Protein AF-A0A6P5G512-F1 (afdb_monomer)

Organism: Ananas comosus (NCBI:txid4615)

pLDDT: mean 81.53, std 8.32, range [58.62, 90.44]

Mean predicted aligned error: 6.27 Å

Foldseek 3Di:
DQVVVCVVCVVVPDFDWDWFWKADPPRAIEIEIDTPPDDDDQVVVCVVVVVPTRIGGDDQVCCCQQQVDGPPPDDPCSCVDVSNVVVCVVPNRYYYD

Radius of gyration: 14.02 Å; Cα contacts (8 Å, |Δi|>4): 143; chains: 1; bounding box: 35×25×33 Å

Sequence (97 aa):
MVEAQANYVGHLGGALSKNLLLKGKKNRFYIVSALAGTKVDLKILSQRLGLGCEWLQAPEEALQEVLQVPLGCVSPFAVINESARIANRENNLCKCI

Structure (mmCIF, N/CA/C/O backbone):
data_AF-A0A6P5G512-F1
#
_entry.id   AF-A0A6P5G512-F1
#
loop_
_atom_site.group_PDB
_atom_site.id
_atom_site.type_symbol
_atom_site.label_atom_id
_atom_site.label_alt_id
_atom_site.label_comp_id
_atom_site.label_asym_id
_atom_site.label_entity_id
_atom_site.label_seq_id
_atom_site.pdbx_PDB_ins_code
_atom_site.Cartn_x
_atom_site.Cartn_y
_atom_site.Cartn_z
_atom_site.occupancy
_atom_site.B_iso_or_equiv
_atom_site.auth_seq_id
_atom_site.auth_comp_id
_atom_site.auth_asym_id
_atom_site.auth_atom_id
_atom_site.pdbx_PDB_model_num
ATOM 1 N N . MET A 1 1 ? 15.396 1.688 -4.513 1.00 60.44 1 MET A N 1
ATOM 2 C CA . MET A 1 1 ? 14.848 0.319 -4.372 1.00 60.44 1 MET A CA 1
ATOM 3 C C . MET A 1 1 ? 14.483 -0.283 -5.727 1.00 60.44 1 MET A C 1
ATOM 5 O O . MET A 1 1 ? 15.130 -1.238 -6.129 1.00 60.44 1 MET A O 1
ATOM 9 N N . VAL A 1 2 ? 13.537 0.304 -6.467 1.00 67.62 2 VAL A N 1
ATOM 10 C CA . VAL A 1 2 ? 13.101 -0.220 -7.778 1.00 67.62 2 VAL A CA 1
ATOM 11 C C . VAL A 1 2 ? 14.226 -0.237 -8.824 1.00 67.62 2 VAL A C 1
ATOM 13 O O . VAL A 1 2 ? 14.403 -1.239 -9.507 1.00 67.62 2 VAL A O 1
ATOM 16 N N . GLU A 1 3 ? 15.036 0.822 -8.909 1.00 67.31 3 GLU A N 1
ATOM 17 C CA . GLU A 1 3 ? 16.164 0.886 -9.858 1.00 67.31 3 GLU A CA 1
ATOM 18 C C . GLU A 1 3 ? 17.265 -0.134 -9.543 1.00 67.31 3 GLU A C 1
ATOM 20 O O . GLU A 1 3 ? 17.791 -0.784 -10.440 1.00 67.31 3 GLU A O 1
ATOM 25 N N . ALA A 1 4 ? 17.558 -0.344 -8.255 1.00 73.44 4 ALA A N 1
ATOM 26 C CA . ALA A 1 4 ? 18.510 -1.364 -7.833 1.00 73.44 4 ALA A CA 1
ATOM 27 C C . ALA A 1 4 ? 18.018 -2.767 -8.217 1.00 73.44 4 ALA A C 1
ATOM 29 O O . ALA A 1 4 ? 18.794 -3.548 -8.752 1.00 73.44 4 ALA A O 1
ATOM 30 N N . GLN A 1 5 ? 16.728 -3.073 -8.018 1.00 73.44 5 GLN A N 1
ATOM 31 C CA . GLN A 1 5 ? 16.147 -4.350 -8.448 1.00 73.44 5 GLN A CA 1
ATOM 32 C C . GLN A 1 5 ? 16.173 -4.522 -9.970 1.00 73.44 5 GLN A C 1
ATOM 34 O O . GLN A 1 5 ? 16.465 -5.620 -10.433 1.00 73.44 5 GLN A O 1
ATOM 39 N N . ALA A 1 6 ? 15.931 -3.464 -1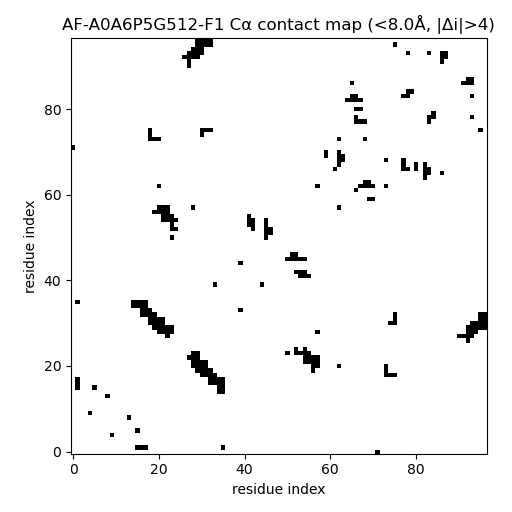0.750 1.00 78.19 6 ALA A N 1
ATOM 40 C CA . ALA A 1 6 ? 15.976 -3.523 -12.214 1.00 78.19 6 ALA A CA 1
ATOM 41 C C . ALA A 1 6 ? 17.313 -4.047 -12.749 1.00 78.19 6 ALA A C 1
ATOM 43 O O . ALA A 1 6 ? 17.313 -4.857 -13.673 1.00 78.19 6 ALA A O 1
ATOM 44 N N . ASN A 1 7 ? 18.427 -3.690 -12.108 1.00 81.31 7 ASN A N 1
ATOM 45 C CA . ASN A 1 7 ? 19.748 -4.198 -12.483 1.00 81.31 7 ASN A CA 1
ATOM 46 C C . ASN A 1 7 ? 19.894 -5.714 -12.274 1.00 81.31 7 ASN A C 1
ATOM 48 O O . ASN A 1 7 ? 20.601 -6.370 -13.033 1.00 81.31 7 ASN A O 1
ATOM 52 N N . TYR A 1 8 ? 19.215 -6.283 -11.274 1.00 79.12 8 TYR A N 1
ATOM 53 C CA . TYR A 1 8 ? 19.312 -7.711 -10.955 1.00 79.12 8 TYR A CA 1
ATOM 54 C C . TYR A 1 8 ? 18.275 -8.565 -11.675 1.00 79.12 8 TYR A C 1
ATOM 56 O O . TYR A 1 8 ? 18.571 -9.708 -12.001 1.00 79.12 8 TYR A O 1
ATOM 64 N N . VAL A 1 9 ? 17.071 -8.046 -11.932 1.00 80.81 9 VAL A N 1
ATOM 65 C CA . VAL A 1 9 ? 15.960 -8.849 -12.477 1.00 80.81 9 VAL A CA 1
ATOM 66 C C . VAL A 1 9 ? 15.496 -8.422 -13.866 1.00 80.81 9 VAL A C 1
ATOM 68 O O . VAL A 1 9 ? 14.625 -9.074 -14.435 1.00 80.81 9 VAL A O 1
ATOM 71 N N . GLY A 1 10 ? 16.086 -7.374 -14.452 1.00 76.75 10 GLY A N 1
ATOM 72 C CA . GLY A 1 10 ? 15.707 -6.879 -15.780 1.00 76.75 10 GLY A CA 1
ATOM 73 C C . GLY A 1 10 ? 15.858 -7.916 -16.900 1.00 76.75 10 GLY A C 1
ATOM 74 O O . GLY A 1 10 ? 15.140 -7.860 -17.892 1.00 76.75 10 GLY A O 1
ATOM 75 N N . HIS A 1 11 ? 16.733 -8.909 -16.717 1.00 82.12 11 HIS A N 1
ATOM 76 C CA . HIS A 1 11 ? 16.949 -10.003 -17.666 1.00 82.12 11 HIS A CA 1
ATOM 77 C C . HIS A 1 11 ? 15.878 -11.108 -17.604 1.00 82.12 11 HIS A C 1
ATOM 79 O O . HIS A 1 11 ? 15.797 -11.924 -18.516 1.00 82.12 11 HIS A O 1
ATOM 85 N N . LEU A 1 12 ? 15.049 -11.149 -16.553 1.00 81.75 12 LEU A N 1
ATOM 86 C CA . LEU A 1 12 ? 14.052 -12.209 -16.343 1.00 81.75 12 LEU A CA 1
ATOM 87 C C . LEU A 1 12 ? 12.771 -12.010 -17.173 1.00 81.75 12 LEU A C 1
ATOM 89 O O . LEU A 1 12 ? 11.841 -12.803 -17.058 1.00 81.75 12 LEU A O 1
ATOM 93 N N . GLY A 1 13 ? 12.685 -10.940 -17.976 1.00 77.56 13 GLY A N 1
ATOM 94 C CA . GLY A 1 13 ? 11.513 -10.625 -18.807 1.00 77.56 13 GLY A CA 1
ATOM 95 C C . GLY A 1 13 ? 10.235 -10.296 -18.017 1.00 77.56 13 GLY A C 1
ATOM 96 O O . GLY A 1 13 ? 9.177 -10.110 -18.613 1.00 77.56 13 GLY A O 1
ATOM 97 N N . GLY A 1 14 ? 10.320 -10.232 -16.684 1.00 80.38 14 GLY A N 1
ATOM 98 C CA . GLY A 1 14 ? 9.212 -9.932 -15.782 1.00 80.38 14 GLY A CA 1
ATOM 99 C C . GLY A 1 14 ? 9.017 -8.435 -15.546 1.00 80.38 14 GLY A C 1
ATOM 100 O O . GLY A 1 14 ? 9.933 -7.627 -15.702 1.00 80.38 14 GLY A O 1
ATOM 101 N N . ALA A 1 15 ? 7.809 -8.059 -15.126 1.00 83.19 15 ALA A N 1
ATOM 102 C CA . ALA A 1 15 ? 7.485 -6.679 -14.796 1.00 83.19 15 ALA A CA 1
ATOM 103 C C . ALA A 1 15 ? 7.794 -6.378 -13.321 1.00 83.19 15 ALA A C 1
ATOM 105 O O . ALA A 1 15 ? 7.338 -7.081 -12.420 1.00 83.19 15 ALA A O 1
ATOM 106 N N . LEU A 1 16 ? 8.542 -5.304 -13.069 1.00 85.75 16 LEU A N 1
ATOM 107 C CA . LEU A 1 16 ? 8.776 -4.811 -11.716 1.00 85.75 16 LEU A CA 1
ATOM 108 C C . LEU A 1 16 ? 7.563 -4.045 -11.204 1.00 85.75 16 LEU A C 1
ATOM 110 O O . LEU A 1 16 ? 7.098 -3.105 -11.855 1.00 85.75 16 LEU A O 1
ATOM 114 N N . SER A 1 17 ? 7.104 -4.398 -10.008 1.00 87.88 17 SER A N 1
ATOM 115 C CA . SER A 1 17 ? 6.097 -3.642 -9.275 1.00 87.88 17 SER A CA 1
ATOM 116 C C . SER A 1 17 ? 6.709 -2.899 -8.092 1.00 87.88 17 SER A C 1
ATOM 11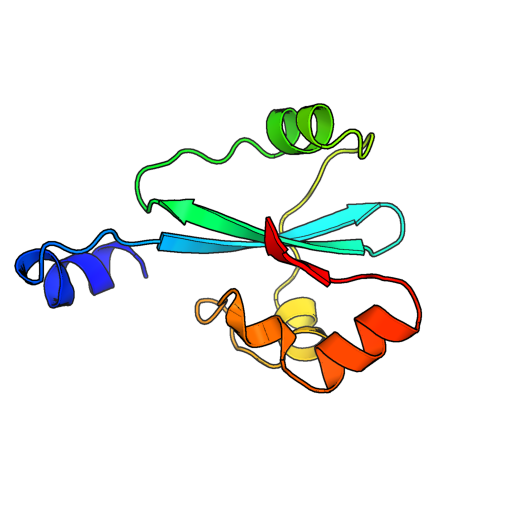8 O O . SER A 1 17 ? 7.719 -3.297 -7.510 1.00 87.88 17 SER A O 1
ATOM 120 N N . LYS A 1 18 ? 6.080 -1.784 -7.743 1.00 88.50 18 LYS A N 1
ATOM 121 C CA . LYS A 1 18 ? 6.283 -1.060 -6.496 1.00 88.50 18 LYS A CA 1
ATOM 122 C C . LYS A 1 18 ? 4.984 -1.103 -5.710 1.00 88.50 18 LYS A C 1
ATOM 124 O O . LYS A 1 18 ? 3.903 -0.987 -6.290 1.00 88.50 18 LYS A O 1
ATOM 129 N N . ASN A 1 19 ? 5.111 -1.236 -4.398 1.00 90.44 19 ASN A N 1
ATOM 130 C CA . ASN A 1 19 ? 3.974 -1.303 -3.497 1.00 90.44 19 ASN A CA 1
ATOM 131 C C . ASN A 1 19 ? 4.048 -0.131 -2.528 1.00 90.44 19 ASN A C 1
ATOM 133 O O . ASN A 1 19 ? 5.108 0.162 -1.974 1.00 90.44 19 ASN A O 1
ATOM 137 N N . LEU A 1 20 ? 2.925 0.550 -2.352 1.00 89.00 20 LEU A N 1
ATOM 138 C CA . LEU A 1 20 ? 2.816 1.734 -1.511 1.00 89.00 20 LEU A CA 1
ATOM 139 C C . LEU A 1 20 ? 1.772 1.470 -0.437 1.00 89.00 20 LEU A C 1
ATOM 141 O O . LEU A 1 20 ? 0.645 1.108 -0.770 1.00 89.00 20 LEU A O 1
ATOM 145 N N . LEU A 1 21 ? 2.130 1.683 0.830 1.00 89.88 21 LEU A N 1
ATOM 146 C CA . LEU A 1 21 ? 1.143 1.766 1.900 1.00 89.88 21 LEU A CA 1
ATOM 147 C C . LEU A 1 21 ? 0.615 3.201 1.964 1.00 89.88 21 LEU A C 1
ATOM 149 O O . LEU A 1 21 ? 1.371 4.153 2.169 1.00 89.88 21 LEU A O 1
ATOM 153 N N . LEU A 1 22 ? -0.688 3.353 1.777 1.00 89.38 22 LEU A N 1
ATOM 154 C CA . LEU A 1 22 ? -1.399 4.621 1.792 1.00 89.38 22 LEU A CA 1
ATOM 155 C C . LEU A 1 22 ? -2.369 4.652 2.964 1.00 89.38 22 LEU A C 1
ATOM 157 O O . LEU A 1 22 ? -2.973 3.642 3.312 1.00 89.38 22 LEU A O 1
ATOM 161 N N . LYS A 1 23 ? -2.548 5.831 3.546 1.00 86.56 23 LYS A N 1
ATOM 162 C CA . LYS A 1 23 ? -3.486 6.108 4.626 1.00 86.56 23 LYS A CA 1
ATOM 163 C C . LYS A 1 23 ? -4.607 7.004 4.103 1.00 86.56 23 LYS A C 1
ATOM 165 O O . LYS A 1 23 ? -4.366 8.108 3.616 1.00 86.56 23 LYS A O 1
ATOM 170 N N . GLY A 1 24 ? -5.838 6.516 4.197 1.00 84.00 24 GLY A N 1
ATOM 171 C CA . GLY A 1 24 ? -7.064 7.266 3.934 1.00 84.00 24 GLY A CA 1
ATOM 172 C C . GLY A 1 24 ? -7.713 7.790 5.221 1.00 84.00 24 GLY A C 1
ATOM 173 O O . GLY A 1 24 ? -7.159 7.692 6.319 1.00 84.00 24 GLY A O 1
ATOM 174 N N . LYS A 1 25 ? -8.936 8.331 5.112 1.00 78.00 25 LYS A N 1
ATOM 175 C CA . LYS A 1 25 ? -9.716 8.759 6.290 1.00 78.00 25 LYS A CA 1
ATOM 176 C C . LYS A 1 25 ? -10.045 7.584 7.217 1.00 78.00 25 LYS A C 1
ATOM 178 O O . LYS A 1 25 ? -10.089 6.427 6.800 1.00 78.00 25 LYS A O 1
ATOM 183 N N . LYS A 1 26 ? -10.346 7.919 8.477 1.00 78.62 26 LYS A N 1
ATOM 184 C CA . LYS A 1 26 ? -10.696 6.966 9.547 1.00 78.62 26 LYS A CA 1
ATOM 185 C C . LYS A 1 26 ? -9.598 5.919 9.804 1.00 78.62 26 LYS A C 1
ATOM 187 O O . LYS A 1 26 ? -9.915 4.769 10.072 1.00 78.62 26 LYS A O 1
ATOM 192 N N . ASN A 1 27 ? -8.326 6.313 9.676 1.00 77.00 27 ASN A N 1
ATOM 193 C CA . ASN A 1 27 ? -7.158 5.435 9.845 1.00 77.00 27 ASN A CA 1
ATOM 194 C C . ASN A 1 27 ? -7.173 4.170 8.966 1.00 77.00 27 ASN A C 1
ATOM 196 O O . ASN A 1 27 ? -6.541 3.181 9.314 1.00 77.00 27 ASN A O 1
ATOM 200 N N . ARG A 1 28 ? -7.854 4.201 7.812 1.00 83.06 28 ARG A N 1
ATOM 201 C CA . ARG A 1 28 ? -7.840 3.093 6.847 1.00 83.06 28 ARG A CA 1
ATOM 202 C C . ARG A 1 28 ? -6.544 3.075 6.060 1.00 83.06 28 ARG A C 1
ATOM 204 O O . ARG A 1 28 ? -6.137 4.111 5.540 1.00 83.06 28 ARG A O 1
ATOM 211 N N . PHE A 1 29 ? -5.954 1.902 5.923 1.00 86.62 29 PHE A N 1
ATOM 212 C CA . PHE A 1 29 ? -4.752 1.656 5.150 1.00 86.62 29 PHE A CA 1
ATOM 213 C C . PHE A 1 29 ? -5.059 0.926 3.831 1.00 86.62 29 PHE A C 1
ATOM 215 O O . PHE A 1 29 ? -6.004 0.151 3.678 1.00 86.62 29 PHE A O 1
ATOM 222 N N . TYR A 1 30 ? -4.245 1.193 2.824 1.00 86.69 30 TYR A N 1
ATOM 223 C CA . TYR A 1 30 ? -4.387 0.599 1.503 1.00 86.69 30 TYR A CA 1
ATOM 224 C C . TYR A 1 30 ? -3.006 0.258 0.982 1.00 86.69 30 TYR A C 1
ATOM 226 O O . TYR A 1 30 ? -2.110 1.093 1.044 1.00 86.69 30 TYR A O 1
ATOM 234 N N . ILE A 1 31 ? -2.836 -0.950 0.463 1.00 88.88 31 ILE A N 1
ATOM 235 C CA . ILE A 1 31 ? -1.640 -1.307 -0.293 1.00 88.88 31 ILE A CA 1
ATOM 236 C C . ILE A 1 31 ? -1.989 -1.143 -1.763 1.00 88.88 31 ILE A C 1
ATOM 238 O O . ILE A 1 31 ? -2.892 -1.813 -2.255 1.00 88.88 31 ILE A O 1
ATOM 242 N N . VAL A 1 32 ? -1.288 -0.247 -2.451 1.00 89.19 32 VAL A N 1
ATOM 243 C CA . VAL A 1 32 ? -1.430 -0.064 -3.898 1.00 89.19 32 VAL A CA 1
ATOM 244 C C . VAL A 1 32 ? -0.238 -0.689 -4.592 1.00 89.19 32 VAL A C 1
ATOM 246 O O . VAL A 1 32 ? 0.903 -0.309 -4.311 1.00 89.19 32 VAL A O 1
ATOM 249 N N . SER A 1 33 ? -0.515 -1.612 -5.509 1.00 90.12 33 SER A N 1
ATOM 250 C CA . SER A 1 33 ? 0.499 -2.286 -6.321 1.00 90.12 33 SER A CA 1
ATOM 251 C C . SER A 1 33 ? 0.479 -1.711 -7.728 1.00 90.12 33 SER A C 1
ATOM 253 O O . SER A 1 33 ? -0.522 -1.792 -8.432 1.00 90.12 33 SER A O 1
ATOM 255 N N . ALA A 1 34 ? 1.585 -1.121 -8.164 1.00 89.25 34 ALA A N 1
ATOM 256 C CA . ALA A 1 34 ? 1.688 -0.539 -9.498 1.00 89.25 34 ALA A CA 1
ATOM 257 C C . ALA A 1 34 ? 2.996 -0.953 -10.162 1.00 89.25 34 ALA A C 1
ATOM 259 O O . ALA A 1 34 ? 3.973 -1.258 -9.481 1.00 89.25 34 ALA A O 1
ATOM 260 N N . LEU A 1 35 ? 3.053 -0.920 -11.493 1.00 88.94 35 LEU A N 1
ATOM 261 C CA . LEU A 1 35 ? 4.322 -1.110 -12.191 1.00 88.94 35 LEU A CA 1
ATOM 262 C C . LEU A 1 35 ? 5.312 -0.003 -11.806 1.00 88.94 35 LEU A C 1
ATOM 264 O O . LEU A 1 35 ? 4.932 1.141 -11.538 1.00 88.94 35 LEU A O 1
ATOM 268 N N . ALA A 1 36 ? 6.599 -0.342 -11.809 1.00 86.50 36 ALA A N 1
ATOM 269 C CA . ALA A 1 36 ? 7.713 0.544 -11.485 1.00 86.50 36 ALA A CA 1
ATOM 270 C C . ALA A 1 36 ? 7.589 1.926 -12.155 1.00 86.50 36 ALA A C 1
ATOM 272 O O . ALA A 1 36 ? 7.647 2.957 -11.475 1.00 86.50 36 ALA A O 1
ATOM 273 N N . GLY A 1 37 ? 7.339 1.933 -13.469 1.00 84.06 37 GLY A N 1
ATOM 274 C CA . GLY A 1 37 ? 7.210 3.142 -14.288 1.00 84.06 37 GLY A CA 1
ATOM 275 C C . GLY A 1 37 ? 5.856 3.854 -14.200 1.00 84.06 37 GLY A C 1
ATOM 276 O O . GLY A 1 37 ? 5.725 4.974 -14.686 1.00 84.06 37 GLY A O 1
ATOM 277 N N . THR A 1 38 ? 4.839 3.260 -13.571 1.00 87.62 38 THR A N 1
ATOM 278 C CA . THR A 1 38 ? 3.517 3.889 -13.472 1.00 87.62 38 THR A CA 1
ATOM 279 C C . THR A 1 38 ? 3.554 5.030 -12.461 1.00 87.62 38 THR A C 1
ATOM 281 O O . THR A 1 38 ? 3.886 4.839 -11.286 1.00 87.62 38 THR A O 1
ATOM 284 N N . LYS A 1 39 ? 3.190 6.238 -12.898 1.00 86.94 39 LYS A N 1
ATOM 285 C CA . LYS A 1 39 ? 2.980 7.369 -11.992 1.00 86.94 39 LYS A CA 1
ATOM 286 C C . LYS A 1 39 ? 1.662 7.168 -11.244 1.00 86.94 39 LYS A C 1
ATOM 288 O O . LYS A 1 39 ? 0.607 7.043 -11.856 1.00 86.94 39 LYS A O 1
ATOM 293 N N . VAL A 1 40 ? 1.743 7.125 -9.919 1.00 86.50 40 VAL A N 1
ATOM 294 C CA . VAL A 1 40 ? 0.598 6.927 -9.026 1.00 86.50 40 VAL A CA 1
ATOM 295 C C . VAL A 1 40 ? 0.143 8.302 -8.544 1.00 86.50 40 VAL A C 1
ATOM 297 O O . VAL A 1 40 ? 0.858 8.956 -7.790 1.00 86.50 40 VAL A O 1
ATOM 300 N N . ASP A 1 41 ? -1.023 8.755 -9.005 1.00 88.12 41 ASP A N 1
ATOM 301 C CA . ASP A 1 41 ? -1.648 9.994 -8.532 1.00 88.12 41 ASP A CA 1
ATOM 302 C C . ASP A 1 41 ? -2.671 9.672 -7.436 1.00 88.12 41 ASP A C 1
ATOM 304 O O . ASP A 1 41 ? -3.719 9.073 -7.692 1.00 88.12 41 ASP A O 1
ATOM 308 N N . LEU A 1 42 ? -2.350 10.067 -6.203 1.00 87.06 42 LEU A N 1
ATOM 309 C CA . LEU A 1 42 ? -3.154 9.766 -5.017 1.00 87.06 42 LEU A CA 1
ATOM 310 C C . LEU A 1 42 ? -4.525 10.455 -5.040 1.00 87.06 42 LEU A C 1
ATOM 312 O O . LEU A 1 42 ? -5.501 9.897 -4.533 1.00 87.06 42 LEU A O 1
ATOM 316 N N . LYS A 1 43 ? -4.624 11.646 -5.647 1.00 84.56 43 LYS A N 1
ATOM 317 C CA . LYS A 1 43 ? -5.888 12.388 -5.744 1.00 84.56 43 LYS A CA 1
ATOM 318 C C . LYS A 1 43 ? -6.830 11.687 -6.711 1.00 84.56 43 LYS A C 1
ATOM 320 O O . LYS A 1 43 ? -7.982 11.429 -6.361 1.00 84.56 43 LYS A O 1
ATOM 325 N N . ILE A 1 44 ? -6.323 11.315 -7.887 1.00 86.94 44 ILE A N 1
ATOM 326 C CA . ILE A 1 44 ? -7.107 10.601 -8.903 1.00 86.94 44 ILE A CA 1
ATOM 327 C C . ILE A 1 44 ? -7.517 9.216 -8.391 1.00 86.94 44 ILE A C 1
ATOM 329 O O . ILE A 1 44 ? -8.675 8.826 -8.543 1.00 86.94 44 ILE A O 1
ATOM 333 N N . LEU A 1 45 ? -6.600 8.475 -7.758 1.00 84.81 45 LEU A N 1
ATOM 334 C CA . LEU A 1 45 ? -6.897 7.148 -7.208 1.00 84.81 45 LEU A CA 1
ATOM 335 C C . LEU A 1 45 ? -8.002 7.193 -6.157 1.00 84.81 45 LEU A C 1
ATOM 337 O O . LEU A 1 45 ? -8.944 6.405 -6.223 1.00 84.81 45 LEU A O 1
ATOM 341 N N . SER A 1 46 ? -7.935 8.148 -5.232 1.00 82.69 46 SER A N 1
ATOM 342 C CA . SER A 1 46 ? -8.970 8.297 -4.213 1.00 82.69 46 SER A CA 1
ATOM 343 C C . SER A 1 46 ? -10.349 8.613 -4.798 1.00 82.69 46 SER A C 1
ATOM 345 O O . SER A 1 46 ? -11.355 8.050 -4.353 1.00 82.69 46 SER A O 1
ATOM 347 N N . GLN A 1 47 ? -10.399 9.485 -5.813 1.00 84.94 47 GLN A N 1
ATOM 348 C CA . GLN A 1 47 ? -11.639 9.804 -6.523 1.00 84.94 47 GLN A CA 1
ATOM 349 C C . GLN A 1 47 ? -12.209 8.573 -7.231 1.00 84.94 47 GLN A C 1
ATOM 351 O O . GLN A 1 47 ? -13.387 8.266 -7.064 1.00 84.94 47 GLN A O 1
ATOM 356 N N . ARG A 1 48 ? -11.374 7.830 -7.971 1.00 84.44 48 ARG A N 1
ATOM 357 C CA . ARG A 1 48 ? -11.797 6.633 -8.720 1.00 84.44 48 ARG A CA 1
ATOM 358 C C . ARG A 1 48 ? -12.340 5.525 -7.828 1.00 84.44 48 ARG A C 1
ATOM 360 O O . ARG A 1 48 ? -13.254 4.818 -8.230 1.00 84.44 48 ARG A O 1
ATOM 367 N N . LEU A 1 49 ? -11.793 5.381 -6.627 1.00 79.19 49 LEU A N 1
ATOM 368 C CA . LEU A 1 49 ? -12.220 4.354 -5.680 1.00 79.19 49 LEU A CA 1
ATOM 369 C C . LEU A 1 49 ? -13.431 4.785 -4.838 1.00 79.19 49 LEU A C 1
ATOM 371 O O . LEU A 1 49 ? -13.887 4.017 -3.995 1.00 79.19 49 LEU A O 1
ATOM 375 N N . GLY A 1 50 ? -13.957 5.999 -5.047 1.00 76.19 50 GLY A N 1
ATOM 376 C CA . GLY A 1 50 ? -15.133 6.505 -4.337 1.00 76.19 50 GLY A CA 1
ATOM 377 C C . GLY A 1 50 ? -14.894 6.736 -2.843 1.00 76.19 50 GLY A C 1
ATOM 378 O O . GLY A 1 50 ? -15.842 6.779 -2.063 1.00 76.19 50 GLY A O 1
ATOM 379 N N . LEU A 1 51 ? -13.631 6.869 -2.421 1.00 72.06 51 LEU A N 1
ATOM 380 C CA . LEU A 1 51 ? -13.264 6.920 -1.004 1.00 72.06 51 LEU A CA 1
ATOM 381 C C . LEU A 1 51 ? -13.191 8.352 -0.439 1.00 72.06 51 LEU A C 1
ATOM 383 O O . LEU A 1 51 ? -13.004 8.509 0.764 1.00 72.06 51 LEU A O 1
ATOM 387 N N . GLY A 1 52 ? -13.424 9.387 -1.258 1.00 64.75 52 GLY A N 1
ATOM 388 C CA . GLY A 1 52 ? -13.860 10.730 -0.825 1.00 64.75 52 GLY A CA 1
ATOM 389 C C . GLY A 1 52 ? -12.840 11.608 -0.076 1.00 64.75 52 GLY A C 1
ATOM 390 O O . GLY A 1 52 ? -13.245 12.476 0.707 1.00 64.75 52 GLY A O 1
ATOM 391 N N . CYS A 1 53 ? -11.526 11.373 -0.220 1.00 64.81 53 CYS A N 1
ATOM 392 C CA . CYS A 1 53 ? -10.493 12.041 0.605 1.00 64.81 53 CYS A CA 1
ATOM 393 C C . CYS A 1 53 ? -9.143 12.229 -0.102 1.00 64.81 53 CYS A C 1
ATOM 395 O O . CYS A 1 53 ? -8.840 11.490 -1.022 1.00 64.81 53 CYS A O 1
ATOM 397 N N . GLU A 1 54 ? -8.256 13.095 0.386 1.00 72.31 54 GLU A N 1
ATOM 398 C CA . GLU A 1 54 ? -6.826 12.976 0.058 1.00 72.31 54 GLU A CA 1
ATOM 399 C C . GLU A 1 54 ? -6.257 11.716 0.723 1.00 72.31 54 GLU A C 1
ATOM 401 O O . GLU A 1 54 ? -6.437 11.503 1.923 1.00 72.31 54 GLU A O 1
ATOM 406 N N . TRP A 1 55 ? -5.641 10.839 -0.069 1.00 85.06 55 TRP A N 1
ATOM 407 C CA . TRP A 1 55 ? -4.847 9.732 0.457 1.00 85.06 55 TRP A CA 1
ATOM 408 C C . TRP A 1 55 ? -3.421 10.218 0.605 1.00 85.06 55 TRP A C 1
ATOM 410 O O . TRP A 1 55 ? -2.907 10.916 -0.269 1.00 85.06 55 TRP A O 1
ATOM 420 N N . LEU A 1 56 ? -2.792 9.832 1.703 1.00 87.88 56 LEU A N 1
ATOM 421 C CA . LEU A 1 56 ? -1.419 10.197 2.011 1.00 87.88 56 LEU A CA 1
ATOM 422 C C . LEU A 1 56 ? -0.574 8.937 2.092 1.00 87.88 56 LEU A C 1
ATOM 424 O O . LEU A 1 56 ? -1.090 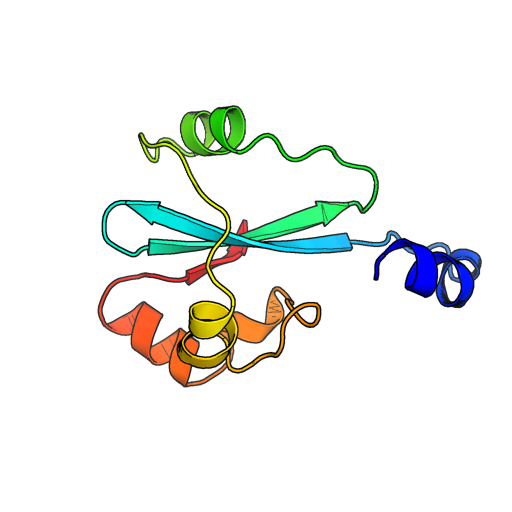7.848 2.342 1.00 87.88 56 LEU A O 1
ATOM 428 N N . GLN A 1 57 ? 0.728 9.076 1.889 1.00 88.38 57 GLN A N 1
ATOM 429 C CA . GLN A 1 57 ? 1.645 7.984 2.172 1.00 88.38 57 GLN A CA 1
ATOM 430 C C . GLN A 1 57 ? 1.615 7.685 3.675 1.00 88.38 57 GLN A C 1
ATOM 432 O O . GLN A 1 57 ? 1.614 8.606 4.495 1.00 88.38 57 GLN A O 1
ATOM 437 N N . ALA A 1 58 ? 1.510 6.407 4.036 1.00 89.25 58 ALA A N 1
ATOM 438 C CA . ALA A 1 58 ? 1.529 6.011 5.435 1.00 89.25 58 ALA A CA 1
ATOM 439 C C . ALA A 1 58 ? 2.920 6.275 6.041 1.00 89.25 58 ALA A C 1
ATOM 441 O O . ALA A 1 58 ? 3.923 6.138 5.333 1.00 89.25 58 ALA A O 1
ATOM 442 N N . PRO A 1 59 ? 2.983 6.655 7.328 1.00 89.44 59 PRO A N 1
ATOM 443 C CA . PRO A 1 59 ? 4.251 6.837 8.020 1.00 89.44 59 PRO A CA 1
ATOM 444 C C . PRO A 1 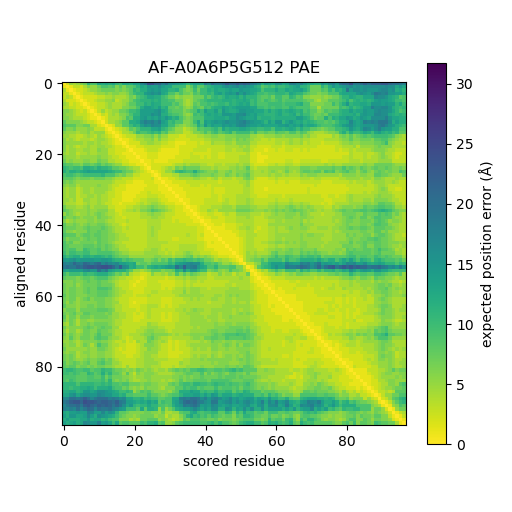59 ? 4.951 5.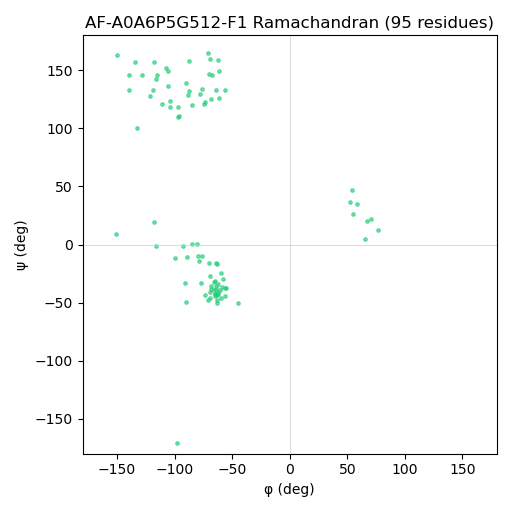484 8.225 1.00 89.44 59 PRO A C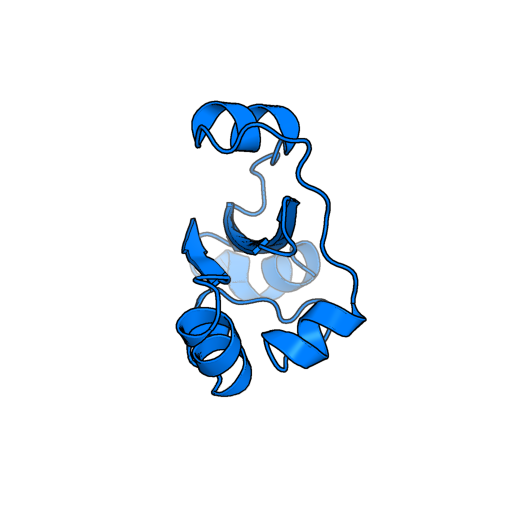 1
ATOM 446 O O . PRO A 1 59 ? 4.312 4.430 8.156 1.00 89.44 59 PRO A O 1
ATOM 449 N N . GLU A 1 60 ? 6.262 5.506 8.455 1.00 90.06 60 GLU A N 1
ATOM 450 C CA . GLU A 1 60 ? 7.072 4.286 8.563 1.00 90.06 60 GLU A CA 1
ATOM 451 C C . GLU A 1 60 ? 6.663 3.419 9.759 1.00 90.06 60 GLU A C 1
ATOM 453 O O . GLU A 1 60 ? 6.595 2.198 9.646 1.00 90.06 60 GLU A O 1
ATOM 458 N N . GLU A 1 61 ? 6.271 4.038 10.867 1.00 89.19 61 GLU A N 1
ATOM 459 C CA . GLU A 1 61 ? 5.801 3.350 12.069 1.00 89.19 61 GLU A CA 1
ATOM 460 C C . GLU A 1 61 ? 4.581 2.468 11.761 1.00 89.19 61 GLU A C 1
ATOM 462 O O . GLU A 1 61 ? 4.486 1.336 12.231 1.00 89.19 61 GLU A O 1
ATOM 467 N N . ALA A 1 62 ? 3.695 2.926 10.868 1.00 86.88 62 ALA A N 1
ATOM 468 C CA . ALA A 1 62 ? 2.528 2.154 10.453 1.00 86.88 62 ALA A CA 1
ATOM 469 C C . ALA A 1 62 ? 2.899 0.920 9.613 1.00 86.88 62 ALA A C 1
ATOM 471 O O . ALA A 1 62 ? 2.160 -0.063 9.621 1.00 86.88 62 ALA A O 1
ATOM 472 N N . LEU A 1 63 ? 4.029 0.934 8.896 1.00 88.38 63 LEU A N 1
ATOM 473 C CA . LEU A 1 63 ? 4.515 -0.254 8.185 1.00 88.38 63 LEU A CA 1
ATOM 474 C C . LEU A 1 63 ? 4.894 -1.350 9.178 1.00 88.38 63 LEU A C 1
ATOM 476 O O . LEU A 1 63 ? 4.522 -2.506 8.984 1.00 88.38 63 LEU A O 1
ATOM 480 N N . GLN A 1 64 ? 5.565 -0.977 10.265 1.00 89.75 64 GLN A N 1
ATOM 481 C CA . GLN A 1 64 ? 5.991 -1.928 11.280 1.00 89.75 64 GLN A CA 1
ATOM 482 C C . GLN A 1 64 ? 4.819 -2.412 12.141 1.00 89.75 64 GLN A C 1
ATOM 484 O O . GLN A 1 64 ? 4.691 -3.610 12.382 1.00 89.75 64 GLN A O 1
ATOM 489 N N . GLU A 1 65 ? 3.933 -1.507 12.560 1.00 87.69 65 GLU A N 1
ATOM 490 C CA . GLU A 1 65 ? 2.776 -1.840 13.399 1.00 87.69 65 GLU A CA 1
ATOM 491 C C . GLU A 1 65 ? 1.723 -2.663 12.650 1.00 87.69 65 GLU A C 1
ATOM 493 O O . GLU A 1 65 ? 1.220 -3.656 13.173 1.00 87.69 65 GLU A O 1
ATOM 498 N N . VAL A 1 66 ? 1.380 -2.264 11.420 1.00 86.31 66 VAL A N 1
ATOM 499 C CA . VAL A 1 66 ? 0.280 -2.881 10.666 1.00 86.31 66 VAL A CA 1
ATOM 500 C C . VAL A 1 66 ? 0.784 -4.050 9.837 1.00 86.31 66 VAL A C 1
ATOM 502 O O . VAL A 1 66 ? 0.210 -5.136 9.887 1.00 86.31 66 VAL A O 1
ATOM 505 N N . LEU A 1 67 ? 1.855 -3.846 9.071 1.00 87.12 67 LEU A N 1
ATOM 506 C CA . LEU A 1 67 ? 2.344 -4.834 8.116 1.00 87.12 67 LEU A CA 1
ATOM 507 C C . LEU A 1 67 ? 3.524 -5.655 8.634 1.00 87.12 67 LEU A C 1
ATOM 509 O O . LEU A 1 67 ? 3.839 -6.644 7.988 1.00 87.12 67 LEU A O 1
ATOM 513 N N . GLN A 1 68 ? 4.164 -5.302 9.755 1.00 90.19 68 GLN A N 1
ATOM 514 C CA . GLN A 1 68 ? 5.366 -5.983 10.271 1.00 90.19 68 GLN A CA 1
ATOM 515 C C . GLN A 1 68 ? 6.483 -6.115 9.223 1.00 90.19 68 GLN A C 1
ATOM 517 O O . GLN A 1 68 ? 7.186 -7.125 9.161 1.00 90.19 68 GLN A O 1
ATOM 522 N N . VAL A 1 69 ? 6.636 -5.096 8.375 1.00 88.75 69 VAL A N 1
ATOM 523 C CA . VAL A 1 69 ? 7.708 -5.023 7.378 1.00 88.75 69 VAL A CA 1
ATOM 524 C C . VAL A 1 69 ? 8.438 -3.686 7.483 1.00 88.75 69 VA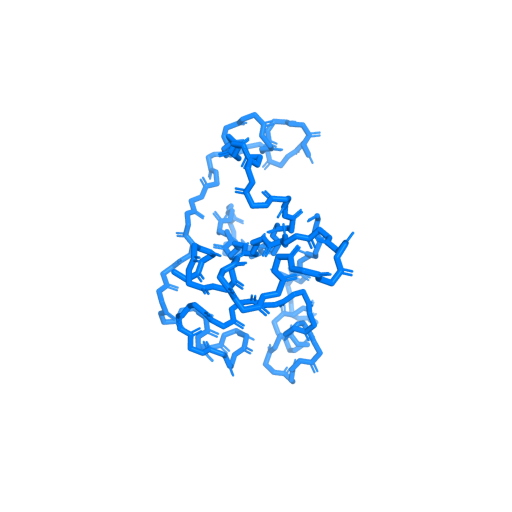L A C 1
ATOM 526 O O . VAL A 1 69 ? 7.794 -2.666 7.736 1.00 88.75 69 VAL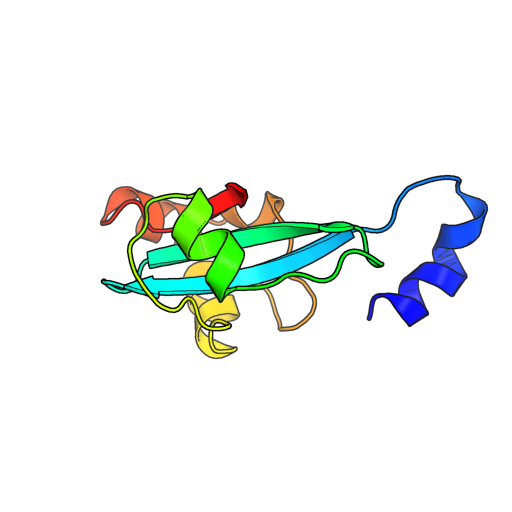 A O 1
ATOM 529 N N . PRO A 1 70 ? 9.758 -3.656 7.231 1.00 87.25 70 PRO A N 1
ATOM 530 C CA . PRO A 1 70 ? 10.511 -2.411 7.213 1.00 87.25 70 PRO A CA 1
ATOM 531 C C . PRO A 1 70 ? 10.171 -1.558 5.982 1.00 87.25 70 PRO A C 1
ATOM 533 O O . PRO A 1 70 ? 9.611 -2.037 4.982 1.00 87.25 70 PRO A O 1
ATOM 536 N N . LEU A 1 71 ? 10.558 -0.281 6.029 1.00 84.69 71 LEU A N 1
ATOM 537 C CA . LEU A 1 71 ? 10.455 0.623 4.889 1.00 84.69 71 LEU A CA 1
ATOM 538 C C . LEU A 1 71 ? 11.190 0.048 3.672 1.00 84.69 71 LEU A C 1
ATOM 540 O O . LEU A 1 71 ? 12.323 -0.418 3.755 1.00 84.69 71 LEU A O 1
ATOM 544 N N . GLY A 1 72 ? 10.527 0.072 2.515 1.00 83.19 72 GLY A N 1
ATOM 545 C CA . GLY A 1 72 ? 11.076 -0.534 1.303 1.00 83.19 72 GLY A CA 1
ATOM 546 C C . GLY A 1 72 ? 10.968 -2.063 1.259 1.00 83.19 72 GLY A C 1
ATOM 547 O O . GLY A 1 72 ? 11.553 -2.682 0.386 1.00 83.19 72 GLY A O 1
ATOM 548 N N . CYS A 1 73 ? 10.200 -2.705 2.138 1.00 85.62 73 CYS A N 1
ATOM 549 C CA . CYS A 1 73 ? 9.828 -4.119 1.983 1.00 85.62 73 CYS A CA 1
ATOM 550 C C . CYS A 1 73 ? 8.315 -4.313 1.835 1.00 85.62 73 CYS A C 1
ATOM 552 O O . CYS A 1 73 ? 7.792 -5.410 2.030 1.00 85.62 73 CYS A O 1
ATOM 554 N N . VAL A 1 74 ? 7.600 -3.246 1.465 1.00 87.38 74 VAL A N 1
ATOM 555 C CA . VAL A 1 74 ? 6.153 -3.293 1.249 1.00 87.38 74 VAL A CA 1
ATOM 556 C C . VAL A 1 74 ? 5.835 -4.275 0.130 1.00 87.38 74 VAL A C 1
ATOM 558 O O . VAL A 1 74 ? 6.343 -4.173 -0.990 1.00 87.38 74 VAL A O 1
ATOM 561 N N . SER A 1 75 ? 4.956 -5.217 0.444 1.00 86.75 75 SER A N 1
ATOM 562 C CA . SER A 1 75 ? 4.504 -6.258 -0.465 1.00 86.75 75 SER A CA 1
ATOM 563 C C . SER A 1 75 ? 3.004 -6.474 -0.281 1.00 86.75 75 SER A C 1
ATOM 565 O O . SER A 1 75 ? 2.527 -6.398 0.855 1.00 86.75 75 SER A O 1
ATOM 567 N N . PRO A 1 76 ? 2.248 -6.794 -1.344 1.00 85.12 76 PRO A N 1
ATOM 568 C CA . PRO A 1 76 ? 0.830 -7.136 -1.237 1.00 85.12 76 PRO A CA 1
ATOM 569 C C . PRO A 1 76 ? 0.601 -8.323 -0.307 1.00 85.12 76 PRO A C 1
ATOM 571 O O . PRO A 1 76 ? -0.418 -8.399 0.369 1.00 85.12 76 PRO A O 1
ATOM 574 N N . PHE A 1 77 ? 1.583 -9.221 -0.220 1.00 85.19 77 PHE A N 1
ATOM 575 C CA . PHE A 1 77 ? 1.535 -10.390 0.649 1.00 85.19 77 PHE A CA 1
ATOM 576 C C . PHE A 1 77 ? 1.637 -10.046 2.137 1.00 85.19 77 PHE A C 1
ATOM 578 O O . PHE A 1 77 ? 1.247 -10.868 2.956 1.00 85.19 77 PHE A O 1
ATOM 585 N N . ALA A 1 78 ? 2.077 -8.838 2.509 1.00 87.62 78 ALA A N 1
ATOM 586 C CA . ALA A 1 78 ? 2.186 -8.433 3.912 1.00 87.62 78 ALA A CA 1
ATOM 587 C C . ALA A 1 78 ? 0.826 -8.384 4.638 1.00 87.62 78 ALA A C 1
ATOM 589 O O . ALA A 1 78 ? 0.776 -8.430 5.863 1.00 87.62 78 ALA A O 1
ATOM 590 N N . VAL A 1 79 ? -0.294 -8.375 3.900 1.00 85.19 79 VAL A N 1
ATOM 591 C CA . VAL A 1 79 ? -1.644 -8.509 4.482 1.00 85.19 79 VAL A CA 1
ATOM 592 C C . VAL A 1 79 ? -1.876 -9.852 5.184 1.00 85.19 79 VAL A C 1
ATOM 594 O O . VAL A 1 79 ? -2.825 -9.975 5.955 1.00 85.19 79 VAL A O 1
ATOM 597 N N . ILE A 1 80 ? -1.034 -10.862 4.927 1.00 85.56 80 ILE A N 1
ATOM 598 C CA . ILE A 1 80 ? -1.095 -12.157 5.611 1.00 85.56 80 ILE A CA 1
ATOM 599 C C . ILE A 1 80 ? -0.529 -12.098 7.035 1.00 85.56 80 ILE A C 1
ATOM 601 O O . ILE A 1 80 ? -0.678 -13.064 7.779 1.00 85.56 80 ILE A O 1
ATOM 605 N N . ASN A 1 81 ? 0.124 -11.012 7.441 1.00 87.12 81 ASN A N 1
ATOM 606 C CA . ASN A 1 81 ? 0.670 -10.918 8.790 1.00 87.12 81 ASN A CA 1
ATOM 607 C C . ASN A 1 81 ? -0.461 -10.789 9.820 1.00 87.12 81 ASN A C 1
ATOM 609 O O . ASN A 1 81 ? -1.520 -10.223 9.539 1.00 87.12 81 ASN A O 1
ATOM 613 N N . GLU A 1 82 ? -0.265 -11.354 11.015 1.00 83.44 82 GLU A N 1
ATOM 614 C CA . GLU A 1 82 ? -1.314 -11.400 12.046 1.00 83.44 82 GLU A CA 1
ATOM 615 C C . GLU A 1 82 ? -1.760 -9.991 12.457 1.00 83.44 82 GLU A C 1
ATOM 617 O O . GLU A 1 82 ? -2.955 -9.734 12.575 1.00 83.44 82 GLU A O 1
ATOM 622 N N . SER A 1 83 ? -0.822 -9.048 12.564 1.00 84.12 83 SER A N 1
ATOM 623 C CA . SER A 1 83 ? -1.105 -7.629 12.813 1.00 84.12 83 SER A CA 1
ATOM 624 C C . SER A 1 83 ? -2.056 -7.028 11.772 1.00 84.12 83 SER A C 1
ATOM 626 O O . SER A 1 83 ? -3.037 -6.369 12.122 1.00 84.12 83 SER A O 1
ATOM 628 N N . ALA A 1 84 ? -1.828 -7.322 10.489 1.00 80.00 84 ALA A N 1
ATOM 629 C CA . ALA A 1 84 ? -2.672 -6.860 9.395 1.00 80.00 84 ALA A CA 1
ATOM 630 C C . ALA A 1 84 ? -4.055 -7.529 9.435 1.00 80.00 84 ALA A C 1
ATOM 632 O O . ALA A 1 84 ? -5.067 -6.886 9.147 1.00 80.00 84 ALA A O 1
ATOM 633 N N . ARG A 1 85 ? -4.129 -8.808 9.834 1.00 82.00 85 ARG A N 1
ATOM 634 C CA . ARG A 1 85 ? -5.400 -9.520 10.045 1.00 82.00 85 ARG A CA 1
ATOM 635 C C . ARG A 1 85 ? -6.215 -8.930 11.193 1.00 82.00 85 ARG A C 1
ATOM 637 O O . ARG A 1 85 ? -7.424 -8.769 11.031 1.00 82.00 85 ARG A O 1
ATOM 644 N N . ILE A 1 86 ? -5.581 -8.593 12.314 1.00 79.06 86 ILE A N 1
ATOM 645 C CA . ILE A 1 86 ? -6.235 -7.956 13.468 1.00 79.06 86 ILE A CA 1
ATOM 646 C C . ILE A 1 86 ? -6.769 -6.579 13.063 1.00 79.06 86 ILE A C 1
ATOM 648 O O . ILE A 1 86 ? -7.968 -6.327 13.195 1.00 79.06 86 ILE A O 1
ATOM 652 N N . ALA A 1 87 ? -5.931 -5.746 12.436 1.00 75.88 87 ALA A N 1
ATOM 653 C CA . ALA A 1 87 ? -6.342 -4.445 11.905 1.00 75.88 87 ALA A CA 1
ATOM 654 C C . ALA A 1 87 ? -7.521 -4.563 10.914 1.00 75.88 87 ALA A C 1
ATOM 656 O O . ALA A 1 87 ? -8.443 -3.741 10.902 1.00 75.88 87 ALA A O 1
ATOM 657 N N . ASN A 1 88 ? -7.540 -5.622 10.098 1.00 74.06 88 ASN A N 1
ATOM 658 C CA . ASN A 1 88 ? -8.647 -5.918 9.194 1.00 74.06 88 ASN A CA 1
ATOM 659 C C . ASN A 1 88 ? -9.932 -6.356 9.907 1.00 74.06 88 ASN A C 1
ATOM 661 O O . ASN A 1 88 ? -11.011 -5.927 9.502 1.00 74.06 88 ASN A O 1
ATOM 665 N N . ARG A 1 89 ? -9.850 -7.179 10.956 1.00 69.31 89 ARG A N 1
ATOM 666 C CA . ARG A 1 89 ? -11.031 -7.649 11.699 1.00 69.31 89 ARG A CA 1
ATOM 667 C C . ARG A 1 89 ? -11.716 -6.536 12.474 1.00 69.31 89 ARG A C 1
ATOM 669 O O . ARG A 1 89 ? -12.940 -6.501 12.515 1.00 69.31 89 ARG A O 1
ATOM 676 N N . GLU A 1 90 ? -10.943 -5.630 13.056 1.00 64.56 90 GLU A N 1
ATOM 677 C CA . GLU A 1 90 ? -11.502 -4.571 13.893 1.00 64.56 90 GLU A CA 1
ATOM 678 C C . GLU A 1 90 ? -12.137 -3.448 13.066 1.00 64.56 90 GLU A C 1
ATOM 680 O O . GLU A 1 90 ? -13.124 -2.858 13.493 1.00 64.56 90 GLU A O 1
ATOM 685 N N . ASN A 1 91 ? -11.600 -3.140 11.877 1.00 58.62 91 ASN A N 1
ATOM 686 C CA . ASN A 1 91 ? -11.982 -1.919 11.156 1.00 58.62 91 ASN A CA 1
ATOM 687 C C . ASN A 1 91 ? -11.885 -2.004 9.610 1.00 58.62 91 ASN A C 1
ATOM 689 O O . ASN A 1 91 ? -12.047 -0.987 8.924 1.00 58.62 91 ASN A O 1
ATOM 693 N N . ASN A 1 92 ? -11.658 -3.196 9.039 1.00 60.34 92 ASN A N 1
ATOM 694 C CA . ASN A 1 92 ? -11.520 -3.452 7.594 1.00 60.34 92 ASN A CA 1
ATOM 695 C C . ASN A 1 92 ? -10.444 -2.562 6.930 1.00 60.34 92 ASN A C 1
ATOM 697 O O . ASN A 1 92 ? -10.688 -1.888 5.922 1.00 60.34 92 ASN A O 1
ATOM 701 N N . LEU A 1 93 ? -9.280 -2.491 7.588 1.00 61.66 93 LEU A N 1
ATOM 702 C CA . LEU A 1 93 ? -8.276 -1.441 7.418 1.00 61.66 93 LEU A CA 1
ATOM 703 C C . LEU A 1 93 ? -7.224 -1.679 6.345 1.00 61.66 93 LEU A C 1
ATOM 705 O O . LEU A 1 93 ? -6.502 -0.736 6.099 1.00 61.66 93 LEU A O 1
ATOM 709 N N . CYS A 1 94 ? -7.073 -2.850 5.736 1.00 62.19 94 CYS A N 1
ATOM 710 C CA . CYS A 1 94 ? -6.010 -3.127 4.767 1.00 62.19 94 CYS A CA 1
ATOM 711 C C . CYS A 1 94 ? -6.587 -3.809 3.529 1.00 62.19 94 CYS A C 1
ATOM 713 O O . CYS A 1 94 ? -6.804 -5.022 3.513 1.00 62.19 94 CYS A O 1
ATOM 715 N N . LYS A 1 95 ? -6.800 -3.024 2.468 1.00 67.69 95 LYS A N 1
ATOM 716 C CA . LYS A 1 95 ? -7.162 -3.542 1.141 1.00 67.69 95 LYS A CA 1
ATOM 717 C C . LYS A 1 95 ? -5.975 -3.448 0.192 1.00 67.69 95 LYS A C 1
ATOM 719 O O . LYS A 1 95 ? -5.303 -2.419 0.157 1.00 67.69 95 LYS A O 1
ATOM 724 N N . CYS A 1 96 ? -5.753 -4.509 -0.578 1.00 68.31 96 CYS A N 1
ATOM 725 C CA . CYS A 1 96 ? -4.851 -4.481 -1.722 1.00 68.31 96 CYS A CA 1
ATOM 726 C C . CYS A 1 96 ? -5.627 -4.017 -2.961 1.00 68.31 96 CYS A C 1
ATOM 728 O O . CYS A 1 96 ? -6.728 -4.518 -3.202 1.00 68.31 96 CYS A O 1
ATOM 730 N N . ILE A 1 97 ? -5.068 -3.060 -3.704 1.00 66.69 97 ILE A N 1
ATOM 731 C CA . ILE A 1 97 ? -5.647 -2.451 -4.912 1.00 66.69 97 ILE A CA 1
ATOM 732 C C . ILE A 1 97 ? -4.616 -2.445 -6.036 1.00 66.69 97 ILE A C 1
ATOM 734 O O . ILE A 1 97 ? -3.416 -2.224 -5.730 1.00 66.69 97 ILE A O 1
#

Solvent-accessible surface area (backbone atoms only — not comparable to full-atom values): 5688 Å² total; per-residue (Å²): 109,70,70,64,47,44,77,76,44,58,86,71,79,62,85,60,68,44,48,45,58,29,31,42,72,91,80,27,36,33,38,40,64,39,49,64,87,58,84,82,54,46,62,61,51,23,56,75,70,72,68,81,47,75,47,40,77,49,58,67,66,54,33,44,64,36,38,69,33,61,87,95,57,60,49,80,70,33,58,74,34,67,50,25,46,53,47,28,72,78,67,69,21,69,47,78,85

Secondary structure (DSSP, 8-state):
-HHHHHHHHGGG-PPPEEEEEEE-GGG-EEEEEEETT----HHHHHHHTT--S--EEPPHHHIIIII---TT---GGGGGSHHHHHHHHHH--EEE-

InterPro domains:
  IPR007214 YbaK/aminoacyl-tRNA synthetase-associated domain [PF04073] (2-80)
  IPR036754 YbaK/aminoacyl-tRNA synthetase-associated domain supe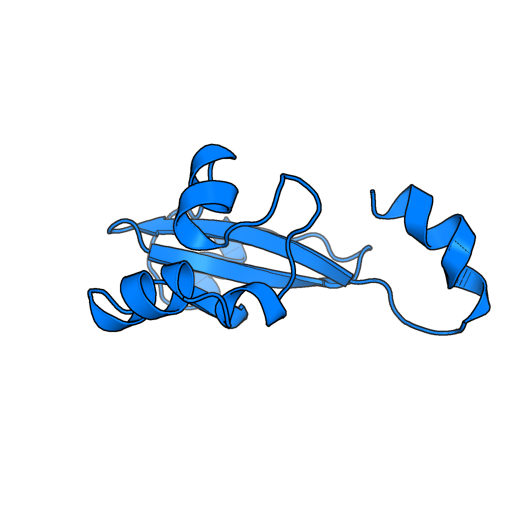rfamily [G3DSA:3.90.960.10] (1-88)
  IPR036754 YbaK/aminoacyl-tRNA synthetase-associated domain superfamily [SSF55826] (2-83)
  IPR040285 Prolyl-tRNA editing protein ProX/PRXD1 [PTHR31423] (2-85)

Nearest PDB structures (foldseek):
  1vjf-assembly1_A  TM=8.306E-01  e=1.153E-05  Caulobacter vibrioides CB15
  8huz-assembly4_C  TM=8.277E-01  e=2.203E-05  Mus musculus
  1vki-assembly1_A  TM=8.567E-01  e=5.816E-05  Agrobacterium fabrum str. C58
  8huz-assembly6_E  TM=7.676E-01  e=1.594E-05  Mus musculus
  1wdv-assembly2_B  TM=6.825E-01  e=1.101E-02  Aeropyrum pernix K1